Protein AF-A0ABD5WNF4-F1 (afdb_monomer_lite)

Foldseek 3Di:
DKDWPDPDDDADPPGDDDTDIDDDDDDDWDKDWDWDADPPRPDIDIDIDTDGDDDPDPPPDPDPVVVVDDPPPVVPPDPPPPVPPPPPPCVVCVVVVVVVVVVLVVLVVVLVVVPDPVSVVVNVVVVVVVVVVVVVVVD

InterPro domains:
  IPR055946 Protein of unknown function DUF7524 [PF24368] (1-133)

Sequence (139 aa):
MASIPANNHFVDADSTRQVSVEVEDGPRPVEGQLKIVTGHGAETDYVAVSIVEPEDSDDAVDVDEMLAAPVDDSSADSEGGGVELPDLSLRENAPVAALGVLALAVAAGSATLSDSVAVLVGALAVLGSVAAAGYLLLE

Secondary structure (DSSP, 8-state):
-EE-S-S-----TT-------EE---SS-EEEEEEEEEGGGTEEEEEEEEE-PPP--TT-----HHHHS---GGGS-S-----------TTTSHHHHHHHHHHHHHHHHHHHHT--HHHHHHHHHHHHHHHHHHHHHH-

Radius of gyration: 29.9 Å; chains: 1; bounding box: 66×63×51 Å

pLDDT: mean 76.36, std 14.12, range [40.34, 96.31]

Organism: NCBI:txid3034025

Structure (mmCIF, N/CA/C/O backbone):
data_AF-A0ABD5WNF4-F1
#
_entry.id   AF-A0ABD5WNF4-F1
#
loop_
_atom_site.group_PDB
_atom_site.id
_atom_site.type_symbol
_atom_site.label_atom_id
_atom_site.label_alt_id
_atom_site.label_comp_id
_atom_site.label_asym_id
_atom_site.label_entity_id
_atom_site.label_seq_id
_atom_site.pdbx_PDB_ins_code
_atom_site.Cartn_x
_atom_site.Cartn_y
_atom_site.Cartn_z
_atom_site.occupancy
_atom_site.B_iso_or_equiv
_atom_site.auth_seq_id
_atom_site.auth_comp_id
_atom_site.auth_asym_id
_atom_site.auth_atom_id
_atom_site.pdbx_PDB_model_num
ATOM 1 N N . MET A 1 1 ? -7.612 3.366 16.640 1.00 73.50 1 MET A N 1
ATOM 2 C CA . MET A 1 1 ? -8.238 3.905 15.410 1.00 73.50 1 MET A CA 1
ATOM 3 C C . MET A 1 1 ? -8.144 2.856 14.308 1.00 73.50 1 MET A C 1
ATOM 5 O O . MET A 1 1 ? -7.280 1.994 14.398 1.00 73.50 1 MET A O 1
ATOM 9 N N . ALA A 1 2 ? -9.044 2.878 13.322 1.00 84.81 2 ALA A N 1
ATOM 10 C CA . ALA A 1 2 ? -8.964 2.006 12.148 1.00 84.81 2 ALA A CA 1
ATOM 11 C C . ALA A 1 2 ? -8.850 2.862 10.881 1.00 84.81 2 ALA A C 1
ATOM 13 O O . ALA A 1 2 ? -9.515 3.897 10.780 1.00 84.81 2 ALA A O 1
ATOM 14 N N . SER A 1 3 ? -8.002 2.450 9.945 1.00 88.00 3 SER A N 1
ATOM 15 C CA . SER A 1 3 ? -7.678 3.185 8.725 1.00 88.00 3 SER A CA 1
ATOM 16 C C . SER A 1 3 ? -7.638 2.255 7.516 1.00 88.00 3 SER A C 1
ATOM 18 O O . SER A 1 3 ? -7.346 1.066 7.631 1.00 88.00 3 SER A O 1
ATOM 20 N N . ILE A 1 4 ? -7.929 2.819 6.344 1.00 88.94 4 ILE A N 1
ATOM 21 C CA . ILE A 1 4 ? -7.734 2.161 5.053 1.00 88.94 4 ILE A CA 1
ATOM 22 C C . ILE A 1 4 ? -6.829 3.075 4.219 1.00 88.94 4 ILE A C 1
ATOM 24 O O . ILE A 1 4 ? -7.191 4.240 4.022 1.00 88.94 4 ILE A O 1
ATOM 28 N N . PRO A 1 5 ? -5.689 2.580 3.698 1.00 80.81 5 PRO A N 1
ATOM 29 C CA . PRO A 1 5 ? -4.703 3.411 3.000 1.00 80.81 5 PRO A CA 1
ATOM 30 C C . PRO A 1 5 ? -5.256 4.139 1.767 1.00 80.81 5 PRO A C 1
ATOM 32 O O . PRO A 1 5 ? -4.837 5.251 1.451 1.00 80.81 5 PRO A O 1
ATOM 35 N N . ALA A 1 6 ? -6.212 3.523 1.066 1.00 81.50 6 ALA A N 1
ATOM 36 C CA . ALA A 1 6 ? -6.893 4.103 -0.083 1.00 81.50 6 ALA A CA 1
ATOM 37 C C . ALA A 1 6 ? -8.408 3.916 0.049 1.00 81.50 6 ALA A C 1
ATOM 39 O O . ALA A 1 6 ? -8.887 2.815 0.284 1.00 81.50 6 ALA A O 1
ATOM 40 N N . ASN A 1 7 ? -9.181 4.991 -0.121 1.00 82.38 7 ASN A N 1
ATOM 41 C CA . ASN A 1 7 ? -10.642 4.932 0.011 1.00 82.38 7 ASN A CA 1
ATOM 42 C C . ASN A 1 7 ? -11.347 4.477 -1.282 1.00 82.38 7 ASN A C 1
ATOM 44 O O . ASN A 1 7 ? -12.512 4.095 -1.250 1.00 82.38 7 ASN A O 1
ATOM 48 N N . ASN A 1 8 ? -10.654 4.531 -2.424 1.00 87.25 8 ASN A N 1
ATOM 49 C CA . ASN A 1 8 ? -11.205 4.170 -3.726 1.00 87.25 8 ASN A CA 1
ATOM 50 C C . ASN A 1 8 ? -10.332 3.108 -4.399 1.00 87.25 8 ASN A C 1
ATOM 52 O O . ASN A 1 8 ? -9.124 3.292 -4.567 1.00 87.25 8 ASN A O 1
ATOM 56 N N . HIS A 1 9 ? -10.969 2.015 -4.805 1.00 87.00 9 HIS A N 1
ATOM 57 C CA . HIS A 1 9 ? -10.341 0.911 -5.506 1.00 87.00 9 HIS A CA 1
ATOM 58 C C . HIS A 1 9 ? -11.076 0.656 -6.818 1.00 87.00 9 HIS A C 1
ATOM 60 O O . HIS A 1 9 ? -12.264 0.346 -6.827 1.00 87.00 9 HIS A O 1
ATOM 66 N N . PHE A 1 10 ? -10.344 0.738 -7.928 1.00 88.88 10 PHE A N 1
ATOM 67 C CA . PHE A 1 10 ? -10.811 0.198 -9.199 1.00 88.88 10 PHE A CA 1
ATOM 68 C C . PHE A 1 10 ? -10.628 -1.326 -9.204 1.00 88.88 10 PHE A C 1
ATOM 70 O O . PHE A 1 10 ? -9.586 -1.828 -8.758 1.00 88.88 10 PHE A O 1
ATOM 77 N N . VAL A 1 11 ? -11.647 -2.036 -9.682 1.00 90.69 11 VAL A N 1
ATOM 78 C CA . VAL A 1 11 ? -11.676 -3.494 -9.821 1.00 90.69 11 VAL A CA 1
ATOM 79 C C . VAL A 1 11 ? -12.207 -3.806 -11.216 1.00 90.69 11 VAL A C 1
ATOM 81 O O . VAL A 1 11 ? -13.283 -3.334 -11.584 1.00 90.69 11 VAL A O 1
ATOM 84 N N . ASP A 1 12 ? -11.433 -4.559 -11.991 1.00 91.38 12 ASP A N 1
ATOM 85 C CA . ASP A 1 12 ? -11.820 -5.017 -13.322 1.00 91.38 12 ASP A CA 1
ATOM 86 C C . ASP A 1 12 ? -12.920 -6.086 -13.265 1.00 91.38 12 ASP A C 1
ATOM 88 O O . ASP A 1 12 ? -13.163 -6.712 -12.228 1.00 91.38 12 ASP A O 1
ATOM 92 N N . ALA A 1 13 ? -13.574 -6.321 -14.405 1.00 91.94 13 ALA A N 1
ATOM 93 C CA . ALA A 1 13 ? -14.531 -7.413 -14.535 1.00 91.94 13 ALA A CA 1
ATOM 94 C C . ALA A 1 13 ? -13.875 -8.756 -14.166 1.00 91.94 13 ALA A C 1
ATOM 96 O O . ALA A 1 13 ? -12.712 -9.004 -14.492 1.00 91.94 13 ALA A O 1
ATOM 97 N N . ASP A 1 14 ? -14.628 -9.592 -13.448 1.00 93.06 14 ASP A N 1
ATOM 98 C CA . ASP A 1 14 ? -14.215 -10.932 -13.009 1.00 93.06 14 ASP A CA 1
ATOM 99 C C . ASP A 1 14 ? -12.915 -10.967 -12.180 1.00 93.06 14 ASP A C 1
ATOM 101 O O . ASP A 1 14 ? -12.270 -12.008 -12.050 1.00 93.06 14 ASP A O 1
ATOM 105 N N . SER A 1 15 ? -12.529 -9.833 -11.589 1.00 94.00 15 SER A N 1
ATOM 106 C CA . SER A 1 15 ? -11.322 -9.704 -10.774 1.00 94.00 15 SER A CA 1
ATOM 107 C C . SER A 1 15 ? -11.656 -9.551 -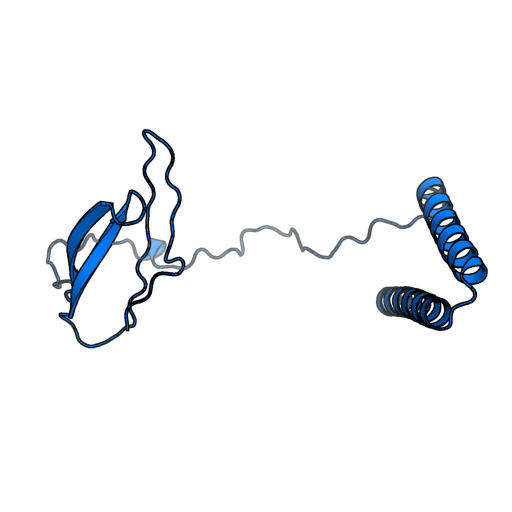9.292 1.00 94.00 15 SER A C 1
ATOM 109 O O . SER A 1 15 ? -12.698 -9.023 -8.910 1.00 94.00 15 SER A O 1
ATOM 111 N N . THR A 1 16 ? -10.746 -10.007 -8.431 1.00 93.12 16 THR A N 1
ATOM 112 C CA . THR A 1 16 ? -10.852 -9.857 -6.972 1.00 93.12 16 THR A CA 1
ATOM 113 C C . THR A 1 16 ? -9.739 -8.953 -6.471 1.00 93.12 16 THR A C 1
ATOM 115 O O . THR A 1 16 ? -8.605 -9.038 -6.942 1.00 93.12 16 THR A O 1
ATOM 118 N N . ARG A 1 17 ? -10.048 -8.100 -5.491 1.00 89.62 17 ARG A N 1
ATOM 119 C CA . ARG A 1 17 ? -9.065 -7.220 -4.863 1.00 89.62 17 ARG A CA 1
ATOM 120 C C . ARG A 1 17 ? -9.128 -7.326 -3.349 1.00 89.62 17 ARG A C 1
ATOM 122 O O . ARG A 1 17 ? -10.200 -7.229 -2.762 1.00 89.62 17 ARG A O 1
ATOM 129 N N . GLN A 1 18 ? -7.965 -7.508 -2.734 1.00 91.62 18 GLN A N 1
ATOM 130 C CA . GLN A 1 18 ? -7.824 -7.511 -1.285 1.00 91.62 18 GLN A CA 1
ATOM 131 C C . GLN A 1 18 ? -7.647 -6.074 -0.782 1.00 91.62 18 GLN A C 1
ATOM 133 O O . GLN A 1 18 ? -6.891 -5.295 -1.369 1.00 91.62 18 GLN A O 1
ATOM 138 N N . VAL A 1 19 ? -8.362 -5.726 0.287 1.00 89.81 19 VAL A N 1
ATOM 139 C CA . VAL A 1 19 ? -8.279 -4.422 0.952 1.00 89.81 19 VAL A CA 1
ATOM 140 C C . VAL A 1 19 ? -7.817 -4.659 2.382 1.00 89.81 19 VAL A C 1
ATOM 142 O O . VAL A 1 19 ? -8.505 -5.330 3.149 1.00 89.81 19 VAL A O 1
ATOM 145 N N . SER A 1 20 ? -6.650 -4.122 2.727 1.00 90.06 20 SER A N 1
ATOM 146 C CA . SER A 1 20 ? -6.114 -4.200 4.084 1.00 90.06 20 SER A CA 1
ATOM 147 C C . SER A 1 20 ? -6.711 -3.098 4.952 1.00 90.06 20 SER A C 1
ATOM 149 O O . SER A 1 20 ? -6.742 -1.932 4.552 1.00 90.06 20 SER A O 1
ATOM 151 N N . VAL A 1 21 ? -7.171 -3.477 6.143 1.00 88.69 21 VAL A N 1
ATOM 152 C CA . VAL A 1 21 ? -7.634 -2.550 7.177 1.00 88.69 21 VAL A CA 1
ATOM 153 C C . VAL A 1 21 ? -6.589 -2.536 8.278 1.00 88.69 21 VAL A C 1
ATOM 155 O O . VAL A 1 21 ? -6.290 -3.569 8.872 1.00 88.69 21 VAL A O 1
ATOM 158 N N . GLU A 1 22 ? -6.032 -1.364 8.539 1.00 89.88 22 GLU A N 1
ATOM 159 C CA . GLU A 1 22 ? -5.068 -1.161 9.611 1.00 89.88 22 GLU A CA 1
ATOM 160 C C . GLU A 1 22 ? -5.822 -0.765 10.870 1.00 89.88 22 GLU A C 1
ATOM 162 O O . GLU A 1 22 ? -6.670 0.131 10.845 1.00 89.88 22 GLU A O 1
ATOM 167 N N . VAL A 1 23 ? -5.530 -1.438 11.976 1.00 89.50 23 VAL A N 1
ATOM 168 C CA . VAL A 1 23 ? -6.193 -1.193 13.253 1.00 89.50 23 VAL A CA 1
ATOM 169 C C . VAL A 1 23 ? -5.119 -1.027 14.303 1.00 89.50 23 VAL A C 1
ATOM 171 O O . VAL A 1 23 ? -4.302 -1.918 14.495 1.00 89.50 23 VAL A O 1
ATOM 174 N N . GLU A 1 24 ? -5.127 0.117 14.978 1.00 88.94 24 GLU A N 1
ATOM 175 C CA . GLU A 1 24 ? -4.203 0.361 16.081 1.00 88.94 24 GLU A CA 1
ATOM 176 C C . GLU A 1 24 ? -4.426 -0.650 17.213 1.00 88.94 24 GLU A C 1
ATOM 178 O O . GLU A 1 24 ? -5.554 -1.108 17.464 1.00 88.94 24 GLU A O 1
ATOM 183 N N . ASP A 1 25 ? -3.341 -0.956 17.916 1.00 85.62 25 ASP A N 1
ATOM 184 C CA . ASP A 1 25 ? -3.383 -1.737 19.143 1.00 85.62 25 ASP A CA 1
ATOM 185 C C . ASP A 1 25 ? -4.195 -1.016 20.219 1.00 85.62 25 ASP A C 1
ATOM 187 O O . ASP A 1 25 ? -4.182 0.212 20.351 1.00 85.62 25 ASP A O 1
ATOM 191 N N . GLY A 1 26 ? -4.945 -1.791 20.993 1.00 86.69 26 GLY A N 1
ATOM 192 C CA . GLY A 1 26 ? -5.815 -1.259 22.028 1.00 86.69 26 GLY A CA 1
ATOM 193 C C . GLY A 1 26 ? -6.703 -2.330 22.651 1.00 86.69 26 GLY A C 1
ATOM 194 O O . GLY A 1 26 ? -6.637 -3.492 22.252 1.00 86.69 26 GLY A O 1
ATOM 195 N N . PRO A 1 27 ? -7.548 -1.945 23.623 1.00 85.69 27 PRO A N 1
ATOM 196 C CA . PRO A 1 27 ? -8.431 -2.877 24.312 1.00 85.69 27 PRO A CA 1
ATOM 197 C C . PRO A 1 27 ? -9.354 -3.600 23.325 1.00 85.69 27 PRO A C 1
ATOM 199 O O . PRO A 1 27 ? -10.010 -2.954 22.505 1.00 85.69 27 PRO A O 1
ATOM 202 N N . ARG A 1 28 ? -9.411 -4.930 23.419 1.00 88.81 28 ARG A N 1
ATOM 203 C CA . ARG A 1 28 ? -10.322 -5.796 22.658 1.00 88.81 28 ARG A CA 1
ATOM 204 C C . ARG A 1 28 ? -11.450 -6.306 23.579 1.00 88.81 28 ARG A C 1
ATOM 206 O O . ARG A 1 28 ? -11.224 -6.418 24.785 1.00 88.81 28 ARG A O 1
ATOM 213 N N . PRO A 1 29 ? -12.662 -6.594 23.062 1.00 90.50 29 PRO A N 1
ATOM 214 C CA . PRO A 1 29 ? -13.056 -6.603 21.652 1.00 90.50 29 PRO A CA 1
ATOM 215 C C . PRO A 1 29 ? -13.383 -5.213 21.088 1.00 90.50 29 PRO A C 1
ATOM 217 O O . PRO A 1 29 ? -13.777 -4.302 21.814 1.00 90.50 29 PRO A O 1
ATOM 220 N N . VAL A 1 30 ? -13.252 -5.067 19.767 1.00 91.00 30 VAL A N 1
ATOM 221 C CA . VAL A 1 30 ? -13.681 -3.873 19.023 1.00 91.00 30 VAL A CA 1
ATOM 222 C C . VAL A 1 30 ? -14.586 -4.288 17.871 1.00 91.00 30 VAL A C 1
ATOM 224 O O . VAL A 1 30 ? -14.202 -5.110 17.044 1.00 91.00 30 VAL A O 1
ATOM 227 N N . GLU A 1 31 ? -15.766 -3.677 17.797 1.00 91.31 31 GLU A N 1
ATOM 228 C CA . GLU A 1 31 ? -16.750 -3.913 16.741 1.00 91.31 31 GLU A CA 1
ATOM 229 C C . GLU A 1 31 ? -16.915 -2.675 15.855 1.00 91.31 31 GLU A C 1
ATOM 231 O O . GLU A 1 31 ? -16.807 -1.532 16.307 1.00 91.31 31 GLU A O 1
ATOM 236 N N . GLY A 1 32 ? -17.202 -2.897 14.576 1.00 90.31 32 GLY A N 1
ATOM 237 C CA . GLY A 1 32 ? -17.405 -1.840 13.597 1.00 90.31 32 GLY A CA 1
ATOM 238 C C . GLY A 1 32 ? -18.080 -2.339 12.325 1.00 90.31 32 GLY A C 1
ATOM 239 O O . GLY A 1 32 ? -18.461 -3.502 12.202 1.00 90.31 32 GLY A O 1
ATOM 240 N N . GLN A 1 33 ? -18.243 -1.434 11.362 1.00 93.19 33 GLN A N 1
ATOM 241 C CA . GLN A 1 33 ? -18.789 -1.764 10.049 1.00 93.19 33 GLN A CA 1
ATOM 242 C C . GLN A 1 33 ? -17.941 -1.140 8.945 1.00 93.19 33 GLN A C 1
ATOM 244 O O . GLN A 1 33 ? -17.601 0.044 9.003 1.00 93.19 33 GLN A O 1
ATOM 249 N N . LEU A 1 34 ? -17.649 -1.934 7.920 1.00 91.94 34 LEU A N 1
ATOM 250 C CA . LEU A 1 34 ? -17.040 -1.493 6.677 1.00 91.94 34 LEU A CA 1
ATOM 251 C C . LEU A 1 34 ? -18.140 -1.245 5.644 1.00 91.94 34 LEU A C 1
ATOM 253 O O . LEU A 1 34 ? -18.858 -2.164 5.258 1.00 91.94 34 LEU A O 1
ATOM 257 N N . LYS A 1 35 ? -18.264 0.003 5.190 1.00 93.44 35 LYS A N 1
ATOM 258 C CA . LYS A 1 35 ? -19.210 0.384 4.136 1.00 93.44 35 LYS A CA 1
ATOM 259 C C . LYS A 1 35 ? -18.552 0.253 2.766 1.00 93.44 35 LYS A C 1
ATOM 261 O O . LYS A 1 35 ? -17.536 0.899 2.516 1.00 93.44 35 LYS A O 1
ATOM 266 N N . ILE A 1 36 ? -19.183 -0.496 1.873 1.00 93.12 36 ILE A N 1
ATOM 267 C CA . ILE A 1 36 ? -18.756 -0.695 0.489 1.00 93.12 36 ILE A CA 1
ATOM 268 C C . ILE A 1 36 ? -19.737 0.041 -0.418 1.00 93.12 36 ILE A C 1
ATOM 270 O O . ILE A 1 36 ? -20.945 -0.086 -0.255 1.00 93.12 36 ILE A O 1
ATOM 274 N N . VAL A 1 37 ? -19.224 0.836 -1.358 1.00 94.12 37 VAL A N 1
ATOM 275 C CA . VAL A 1 37 ? -20.043 1.624 -2.287 1.00 94.12 37 VAL A CA 1
ATOM 276 C C . VAL A 1 37 ? -19.532 1.410 -3.707 1.00 94.12 37 VAL A C 1
ATOM 278 O O . VAL A 1 37 ? -18.347 1.614 -3.970 1.00 94.12 37 VAL A O 1
ATOM 281 N N . THR A 1 38 ? -20.417 1.038 -4.629 1.00 92.19 38 THR A N 1
ATOM 282 C CA . THR A 1 38 ? -20.093 0.805 -6.047 1.00 92.19 38 THR A CA 1
ATOM 283 C C . THR A 1 38 ? -21.016 1.635 -6.951 1.00 92.19 38 THR A C 1
ATOM 285 O O . THR A 1 38 ? -21.895 2.362 -6.479 1.00 92.19 38 THR A O 1
ATOM 288 N N . GLY A 1 39 ? -20.767 1.627 -8.267 1.00 86.31 39 GLY A N 1
ATOM 289 C CA . GLY A 1 39 ? -21.663 2.260 -9.245 1.00 86.31 39 GLY A CA 1
ATOM 290 C C . GLY A 1 39 ? -21.909 3.759 -9.019 1.00 86.31 39 GLY A C 1
ATOM 291 O O . GLY A 1 39 ? -23.020 4.228 -9.230 1.00 86.31 39 GLY A O 1
ATOM 292 N N . HIS A 1 40 ? -20.906 4.510 -8.543 1.00 82.56 40 HIS A N 1
ATOM 293 C CA . HIS A 1 40 ? -21.049 5.927 -8.155 1.00 82.56 40 HIS A CA 1
ATOM 294 C C . HIS A 1 40 ? -22.096 6.171 -7.047 1.00 82.56 40 HIS A C 1
ATOM 296 O O . HIS A 1 40 ? -22.740 7.218 -7.011 1.00 82.56 40 HIS A O 1
ATOM 302 N N . GLY A 1 41 ? -22.265 5.218 -6.127 1.00 84.62 41 GLY A N 1
ATOM 303 C CA . GLY A 1 41 ? -23.241 5.326 -5.041 1.00 84.62 41 GLY A CA 1
ATOM 304 C C . GLY A 1 41 ? -24.590 4.685 -5.336 1.00 84.62 41 GLY A C 1
ATOM 305 O O . GLY A 1 41 ? -25.481 4.777 -4.498 1.00 84.62 41 GLY A O 1
ATOM 306 N N . ALA A 1 42 ? -24.752 4.042 -6.495 1.00 88.81 42 ALA A N 1
ATOM 307 C CA . ALA A 1 42 ? -25.978 3.327 -6.837 1.00 88.81 42 ALA A CA 1
ATOM 308 C C . ALA A 1 42 ? -26.216 2.106 -5.936 1.00 88.81 42 ALA A C 1
ATOM 310 O O . ALA A 1 42 ? -27.357 1.772 -5.629 1.00 88.81 42 ALA A O 1
ATOM 311 N N . GLU A 1 43 ? -25.136 1.468 -5.497 1.00 94.19 43 GLU A N 1
ATOM 312 C CA . GLU A 1 43 ? -25.169 0.267 -4.675 1.00 94.19 43 GLU A CA 1
ATOM 313 C C . GLU A 1 43 ? -24.315 0.495 -3.429 1.00 94.19 43 GLU A C 1
ATOM 315 O O . GLU A 1 43 ? -23.249 1.120 -3.472 1.00 94.19 43 GLU A O 1
ATOM 320 N N . THR A 1 44 ? -24.814 0.039 -2.285 1.00 95.88 44 THR A N 1
ATOM 321 C CA . THR A 1 44 ? -24.120 0.145 -1.004 1.00 95.88 44 THR A CA 1
ATOM 322 C C . THR A 1 44 ? -24.371 -1.110 -0.196 1.00 95.88 44 THR A C 1
ATOM 324 O O . THR A 1 44 ? -25.516 -1.537 -0.063 1.00 95.88 44 THR A O 1
ATOM 327 N N . ASP A 1 45 ? -23.301 -1.649 0.370 1.00 96.31 45 ASP A N 1
ATOM 328 C CA . ASP A 1 45 ? -23.327 -2.809 1.248 1.00 96.31 45 ASP A CA 1
ATOM 329 C C . ASP A 1 45 ? -22.515 -2.528 2.524 1.00 96.31 45 ASP A C 1
ATOM 331 O O . ASP A 1 45 ? -21.686 -1.610 2.566 1.00 96.31 45 ASP A O 1
ATOM 335 N N . TYR A 1 46 ? -22.778 -3.290 3.582 1.00 95.31 46 TYR A N 1
ATOM 336 C CA . TYR A 1 46 ? -22.163 -3.127 4.893 1.00 95.31 46 TYR A CA 1
ATOM 337 C C . TYR A 1 46 ? -21.685 -4.474 5.418 1.00 95.31 46 TYR A C 1
ATOM 339 O O . TYR A 1 46 ? -22.465 -5.404 5.608 1.00 95.31 46 TYR A O 1
ATOM 347 N N . VAL A 1 47 ? -20.398 -4.540 5.743 1.00 94.81 47 VAL A N 1
ATOM 348 C CA . VAL A 1 47 ? -19.775 -5.718 6.343 1.00 94.81 47 VAL A CA 1
ATOM 349 C C . VAL A 1 47 ? -19.504 -5.429 7.813 1.00 94.81 47 VAL A C 1
ATOM 351 O O . VAL A 1 47 ? -18.771 -4.495 8.137 1.00 94.81 47 VAL A O 1
ATOM 354 N N . ALA A 1 48 ? -20.091 -6.217 8.712 1.00 93.94 48 ALA A N 1
ATOM 355 C CA . ALA A 1 48 ? -19.766 -6.151 10.132 1.00 93.94 48 ALA A CA 1
ATOM 356 C C . ALA A 1 48 ? -18.367 -6.732 10.379 1.00 93.94 48 ALA A C 1
ATOM 358 O O . ALA A 1 48 ? -18.034 -7.803 9.873 1.00 93.94 48 ALA A O 1
ATOM 359 N N . VAL A 1 49 ? -17.555 -6.023 11.158 1.00 91.75 49 VAL A N 1
ATOM 360 C CA . VAL A 1 49 ? -16.184 -6.415 11.501 1.00 91.75 49 VAL A CA 1
ATOM 361 C C . VAL A 1 49 ? -16.068 -6.455 13.018 1.00 91.75 49 VAL A C 1
ATOM 363 O O . VAL A 1 49 ? -16.430 -5.490 13.689 1.00 91.75 49 VAL A O 1
ATOM 366 N N . SER A 1 50 ? -15.557 -7.561 13.553 1.00 90.75 50 SER A N 1
ATOM 367 C CA . SER A 1 50 ? -15.261 -7.724 14.976 1.00 90.75 50 SER A CA 1
ATOM 368 C C . SER A 1 50 ? -13.823 -8.194 15.135 1.00 90.75 50 SER A C 1
ATOM 370 O O . SER A 1 50 ? -13.380 -9.102 14.432 1.00 90.75 50 SER A O 1
ATOM 372 N N . ILE A 1 51 ? -13.091 -7.532 16.024 1.00 90.38 51 ILE A N 1
ATOM 373 C CA . ILE A 1 51 ? -11.701 -7.835 16.351 1.00 90.38 51 ILE A CA 1
ATOM 374 C C . ILE A 1 51 ? -11.681 -8.235 17.813 1.00 90.38 51 ILE A C 1
ATOM 376 O O . ILE A 1 51 ? -11.924 -7.407 18.696 1.00 90.38 51 ILE A O 1
ATOM 380 N N . VAL A 1 52 ? -11.410 -9.510 18.047 1.00 91.06 52 VAL A N 1
ATOM 381 C CA . VAL A 1 52 ? -11.363 -10.132 19.369 1.00 91.06 52 VAL A CA 1
ATOM 382 C C . VAL A 1 52 ? -9.924 -10.497 19.712 1.00 91.06 52 VAL A C 1
ATOM 384 O O . VAL A 1 52 ? -9.094 -10.645 18.815 1.00 91.06 52 VAL A O 1
ATOM 387 N N . GLU A 1 53 ? -9.634 -10.614 21.005 1.00 83.75 53 GLU A N 1
ATOM 388 C CA . GLU A 1 53 ? -8.375 -11.215 21.446 1.00 83.75 53 GLU A CA 1
ATOM 389 C C . GLU A 1 53 ? -8.362 -12.681 20.984 1.00 83.75 53 GLU A C 1
ATOM 391 O O . GLU A 1 53 ? -9.399 -13.346 21.111 1.00 83.75 53 GLU A O 1
ATOM 396 N N . PRO A 1 54 ? -7.257 -13.188 20.412 1.00 77.00 54 PRO A N 1
ATOM 397 C CA . PRO A 1 54 ? -7.142 -14.615 20.158 1.00 77.00 54 PRO A CA 1
ATOM 398 C C . PRO A 1 54 ? -7.294 -15.356 21.488 1.00 77.00 54 PRO A C 1
ATOM 400 O O . PRO A 1 54 ? -6.647 -15.009 22.473 1.00 77.00 54 PRO A O 1
ATOM 403 N N . GLU A 1 55 ? -8.179 -16.349 21.535 1.00 74.69 55 GLU A N 1
ATOM 404 C CA . GLU A 1 55 ? -8.239 -17.219 22.706 1.00 74.69 55 GLU A CA 1
ATOM 405 C C . GLU A 1 55 ? -6.957 -18.056 22.737 1.00 74.69 55 GLU A C 1
ATOM 407 O O . GLU A 1 55 ? -6.527 -18.552 21.692 1.00 74.69 55 GLU A O 1
ATOM 412 N N . ASP A 1 56 ? -6.344 -18.205 23.915 1.00 66.38 56 ASP A N 1
ATOM 413 C CA . ASP A 1 56 ? -5.261 -19.166 24.139 1.00 66.38 56 ASP A CA 1
ATOM 414 C C . ASP A 1 56 ? -5.834 -20.575 23.920 1.00 66.38 56 ASP A C 1
ATOM 416 O O . ASP A 1 56 ? -6.355 -21.217 24.833 1.00 66.38 56 ASP A O 1
ATOM 420 N N . SER A 1 57 ? -5.849 -21.021 22.668 1.00 61.03 57 SER A N 1
ATOM 421 C CA . SER A 1 57 ? -6.419 -22.299 22.271 1.00 61.03 57 SER A CA 1
ATOM 422 C C . SER A 1 57 ? -5.406 -23.417 22.490 1.00 61.03 57 SER A C 1
ATOM 424 O O . SER A 1 5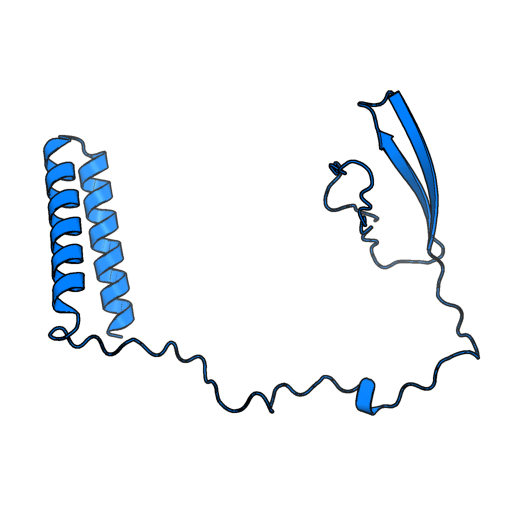7 ? -4.273 -23.319 22.023 1.00 61.03 57 SER A O 1
ATOM 426 N N . ASP A 1 58 ? -5.847 -24.522 23.097 1.00 60.97 58 ASP A N 1
ATOM 427 C CA . ASP A 1 58 ? -5.081 -25.775 23.205 1.00 60.97 58 ASP A CA 1
ATOM 428 C C . ASP A 1 58 ? -4.726 -26.390 21.826 1.00 60.97 58 ASP A C 1
ATOM 430 O O . ASP A 1 58 ? -3.891 -27.288 21.746 1.00 60.97 58 ASP A O 1
ATOM 434 N N . ASP A 1 59 ? -5.314 -25.882 20.732 1.00 65.31 59 ASP A N 1
ATOM 435 C CA . ASP A 1 59 ? -4.938 -26.148 19.332 1.00 65.31 59 ASP A CA 1
ATOM 436 C C . ASP A 1 59 ? -3.729 -25.305 18.863 1.00 65.31 59 ASP A C 1
ATOM 438 O O . ASP A 1 59 ? -3.547 -25.049 17.667 1.00 65.31 59 ASP A O 1
ATOM 442 N N . ALA A 1 60 ? -2.901 -24.833 19.796 1.00 67.25 60 ALA A N 1
ATOM 443 C CA . ALA A 1 60 ? -1.635 -24.195 19.478 1.00 67.25 60 ALA A CA 1
ATOM 444 C C . ALA A 1 60 ? -0.749 -25.194 18.718 1.00 67.25 60 ALA A C 1
ATOM 446 O O . ALA A 1 60 ? -0.380 -26.253 19.227 1.00 67.25 60 ALA A O 1
ATOM 447 N N . VAL A 1 61 ? -0.428 -24.868 17.466 1.00 76.12 61 VAL A N 1
ATOM 448 C CA . VAL A 1 61 ? 0.530 -25.647 16.681 1.00 76.12 61 VAL A CA 1
ATOM 449 C C . VAL A 1 61 ? 1.896 -25.472 17.334 1.00 76.12 61 VAL A C 1
ATOM 451 O O . VAL A 1 61 ? 2.361 -24.345 17.473 1.00 76.12 61 VAL A O 1
ATOM 454 N N . ASP A 1 62 ? 2.516 -26.580 17.736 1.00 77.12 62 ASP A N 1
ATOM 455 C CA . ASP A 1 62 ? 3.874 -26.599 18.281 1.00 77.12 62 ASP A CA 1
ATOM 456 C C . ASP A 1 62 ? 4.838 -26.113 17.181 1.00 77.12 62 ASP A C 1
ATOM 458 O O . ASP A 1 62 ? 5.083 -26.808 16.187 1.00 77.12 62 ASP A O 1
ATOM 462 N N . VAL A 1 63 ? 5.264 -24.851 17.278 1.00 80.62 63 VAL A N 1
ATOM 463 C CA . VAL A 1 63 ? 6.190 -24.231 16.327 1.00 80.62 63 VAL A CA 1
ATOM 464 C C . VAL A 1 63 ? 7.601 -24.493 16.833 1.00 80.62 63 VAL A C 1
ATOM 466 O O . VAL A 1 63 ? 7.973 -23.991 17.889 1.00 80.62 63 VAL A O 1
ATOM 469 N N . ASP A 1 64 ? 8.382 -25.245 16.056 1.00 80.81 64 ASP A N 1
ATOM 470 C CA . ASP A 1 64 ? 9.798 -25.512 16.335 1.00 80.81 64 ASP A CA 1
ATOM 471 C C . ASP A 1 64 ? 10.554 -24.197 16.591 1.00 80.81 64 ASP A C 1
ATOM 473 O O . ASP A 1 64 ? 10.443 -23.245 15.808 1.00 80.81 64 ASP A O 1
ATOM 477 N N . GLU A 1 65 ? 11.340 -24.130 17.669 1.00 77.88 65 GLU A N 1
ATOM 478 C CA . GLU A 1 65 ? 12.074 -22.924 18.058 1.00 77.88 65 GLU A CA 1
ATOM 479 C C . GLU A 1 65 ? 13.050 -22.436 16.974 1.00 77.88 65 GLU A C 1
ATOM 481 O O . GLU A 1 65 ? 13.402 -21.254 16.950 1.00 77.88 65 GLU A O 1
ATOM 486 N N . MET A 1 66 ? 13.451 -23.298 16.034 1.00 74.62 66 MET A N 1
ATOM 487 C CA . MET A 1 66 ? 14.245 -22.914 14.864 1.00 74.62 66 MET A CA 1
ATOM 488 C C . MET A 1 66 ? 13.481 -21.991 13.903 1.00 74.62 66 MET A C 1
ATOM 490 O O . MET A 1 66 ? 14.106 -21.180 13.227 1.00 74.62 66 MET A O 1
ATOM 494 N N . LEU A 1 67 ? 12.147 -22.074 13.847 1.00 77.19 67 LEU A N 1
ATOM 495 C CA . LEU A 1 67 ? 11.304 -21.182 13.037 1.00 77.19 67 LEU A CA 1
ATOM 496 C C . LEU A 1 67 ? 11.058 -19.828 13.715 1.00 77.19 67 LEU A C 1
ATOM 498 O O . LEU A 1 67 ? 10.711 -18.861 13.040 1.00 77.19 67 LEU A O 1
ATOM 502 N N . ALA A 1 68 ? 11.222 -19.757 15.038 1.00 76.69 68 ALA A N 1
ATOM 503 C CA . ALA A 1 68 ? 11.133 -18.512 15.799 1.00 76.69 68 ALA A CA 1
ATOM 504 C C . ALA A 1 68 ? 12.443 -17.705 15.761 1.00 76.69 68 ALA A C 1
ATOM 506 O O . ALA A 1 68 ? 12.439 -16.505 16.050 1.00 76.69 68 ALA A O 1
ATOM 507 N N . ALA A 1 69 ? 13.562 -18.343 15.406 1.00 78.50 69 ALA A N 1
ATOM 508 C CA . ALA A 1 69 ? 14.815 -17.650 15.160 1.00 78.50 69 ALA A CA 1
ATOM 509 C C . ALA A 1 69 ? 14.702 -16.796 13.880 1.00 78.50 69 ALA A C 1
ATOM 511 O O . ALA A 1 69 ? 14.299 -17.311 12.833 1.00 78.50 69 ALA A O 1
ATOM 512 N N . PRO A 1 70 ? 15.064 -15.499 13.928 1.00 68.00 70 PRO A N 1
ATOM 513 C CA . PRO A 1 70 ? 15.251 -14.705 12.721 1.00 68.00 70 PRO A CA 1
ATOM 514 C C . PRO A 1 70 ? 16.205 -15.443 11.782 1.00 68.00 70 PRO A C 1
ATOM 516 O O . PRO A 1 70 ? 17.216 -15.979 12.235 1.00 68.00 70 PRO A O 1
ATOM 519 N N . VAL A 1 71 ? 15.899 -15.481 10.485 1.00 72.94 71 VAL A N 1
ATOM 520 C CA . VAL A 1 71 ? 16.845 -16.017 9.503 1.00 72.94 71 VAL A CA 1
ATOM 521 C C . VAL A 1 71 ? 18.086 -15.129 9.551 1.00 72.94 71 VAL A C 1
ATOM 523 O O . VAL A 1 71 ? 18.026 -13.960 9.180 1.00 72.94 71 VAL A O 1
ATOM 526 N N . ASP A 1 72 ? 19.201 -15.659 10.050 1.00 60.66 72 ASP A N 1
ATOM 527 C CA . ASP A 1 72 ? 20.484 -14.977 9.974 1.00 60.66 72 ASP A CA 1
ATOM 528 C C . ASP A 1 72 ? 20.887 -14.880 8.494 1.00 60.66 72 ASP A C 1
ATOM 530 O O . ASP A 1 72 ? 21.447 -15.818 7.920 1.00 60.66 72 ASP A O 1
ATOM 534 N N . ASP A 1 73 ? 20.668 -13.713 7.883 1.00 58.50 73 ASP A N 1
ATOM 535 C CA . ASP A 1 73 ? 21.146 -13.330 6.540 1.00 58.50 73 ASP A CA 1
ATOM 536 C C . ASP A 1 73 ? 22.687 -13.362 6.405 1.00 58.50 73 ASP A C 1
ATOM 538 O O . ASP A 1 73 ? 23.256 -12.966 5.393 1.00 58.50 73 ASP A O 1
ATOM 542 N N . SER A 1 74 ? 23.401 -13.876 7.406 1.00 52.75 74 SER A N 1
ATOM 543 C CA . SER A 1 74 ? 24.858 -14.029 7.423 1.00 52.75 74 SER A CA 1
ATOM 544 C C . SER A 1 74 ? 25.375 -15.063 6.412 1.00 52.75 74 SER A C 1
ATOM 546 O O . SER A 1 74 ? 26.583 -15.153 6.209 1.00 52.75 74 SER A O 1
ATOM 548 N N . SER A 1 75 ? 24.479 -15.839 5.786 1.00 46.69 75 SER A N 1
ATOM 549 C CA . SER A 1 75 ? 24.796 -16.728 4.653 1.00 46.69 75 SER A CA 1
ATOM 550 C C . SER A 1 75 ? 24.475 -16.104 3.290 1.00 46.69 75 SER A C 1
ATOM 552 O O . SER A 1 75 ? 24.613 -16.775 2.268 1.00 46.69 75 SER A O 1
ATOM 554 N N . ALA A 1 76 ? 24.095 -14.821 3.239 1.00 45.62 76 ALA A N 1
ATOM 555 C CA . ALA A 1 76 ? 24.391 -14.009 2.068 1.00 45.62 76 ALA A CA 1
ATOM 556 C C . ALA A 1 76 ? 25.912 -13.806 2.050 1.00 45.62 76 ALA A C 1
ATOM 558 O O . ALA A 1 76 ? 26.444 -12.798 2.515 1.00 45.62 76 ALA A O 1
ATOM 559 N N . ASP A 1 77 ? 26.613 -14.842 1.589 1.00 41.47 77 ASP A N 1
ATOM 560 C CA . ASP A 1 77 ? 28.007 -14.789 1.203 1.00 41.47 77 ASP A CA 1
ATOM 561 C C . ASP A 1 77 ? 28.239 -13.515 0.395 1.00 41.47 77 ASP A C 1
ATOM 563 O O . ASP A 1 77 ? 27.840 -13.412 -0.758 1.00 41.47 77 ASP A O 1
ATOM 567 N N . SER A 1 78 ? 28.903 -12.554 1.031 1.00 46.00 78 SER A N 1
ATOM 568 C CA . SER A 1 78 ? 29.938 -11.731 0.417 1.00 46.00 78 SER A CA 1
ATOM 569 C C . SER A 1 78 ? 29.626 -11.157 -0.969 1.00 46.00 78 SER A C 1
ATOM 571 O O . SER A 1 78 ? 30.517 -11.063 -1.803 1.00 46.00 78 SER A O 1
ATOM 573 N N . GLU A 1 79 ? 28.417 -10.670 -1.209 1.00 44.09 79 GLU A N 1
ATOM 574 C CA . GLU A 1 79 ? 28.215 -9.595 -2.175 1.00 44.09 79 GLU A CA 1
ATOM 575 C C . GLU A 1 79 ? 28.144 -8.318 -1.359 1.00 44.09 79 GLU A C 1
ATOM 577 O O . GLU A 1 79 ? 27.091 -7.736 -1.106 1.00 44.09 79 GLU A O 1
ATOM 582 N N . GLY A 1 80 ? 29.318 -7.923 -0.859 1.00 42.59 80 GLY A N 1
ATOM 583 C CA . GLY A 1 80 ? 29.523 -6.568 -0.405 1.00 42.59 80 GLY A CA 1
ATOM 584 C C . GLY A 1 80 ? 29.081 -5.662 -1.539 1.00 42.59 80 GLY A C 1
ATOM 585 O O . GLY A 1 80 ? 29.813 -5.487 -2.507 1.00 42.59 80 GLY A O 1
ATOM 586 N N . GLY A 1 81 ? 27.890 -5.084 -1.400 1.00 40.34 81 GLY A N 1
ATOM 587 C CA . GLY A 1 81 ? 27.413 -3.950 -2.176 1.00 40.34 81 GLY A CA 1
ATOM 588 C C . GLY A 1 81 ? 28.241 -2.711 -1.850 1.00 40.34 81 GLY A C 1
ATOM 589 O O . GLY A 1 81 ? 27.703 -1.654 -1.540 1.00 40.34 81 GLY A O 1
ATOM 590 N N . GLY A 1 82 ? 29.569 -2.833 -1.889 1.00 43.19 82 GLY A N 1
ATOM 591 C CA . GLY A 1 82 ? 30.377 -1.738 -2.361 1.00 43.19 82 GLY A CA 1
ATOM 592 C C . GLY A 1 82 ? 29.863 -1.466 -3.760 1.00 43.19 82 GLY A C 1
ATOM 593 O O . GLY A 1 82 ? 29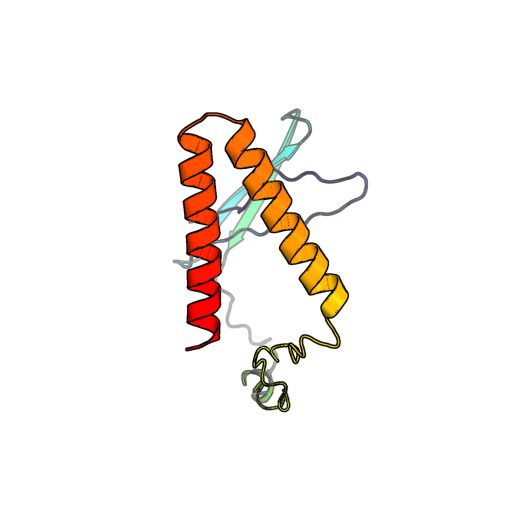.795 -2.369 -4.589 1.00 43.19 82 GLY A O 1
ATOM 594 N N . VAL A 1 83 ? 29.411 -0.241 -3.991 1.00 43.97 83 VAL A N 1
ATOM 595 C CA . VAL A 1 83 ? 29.209 0.249 -5.346 1.00 43.97 83 VAL A CA 1
ATOM 596 C C . VAL A 1 83 ? 30.547 0.035 -6.039 1.00 43.97 83 VAL A C 1
ATOM 598 O O . VAL A 1 83 ? 31.498 0.771 -5.781 1.00 43.97 83 VAL A O 1
ATOM 601 N N . GLU A 1 84 ? 30.658 -1.039 -6.818 1.00 49.16 84 GLU A N 1
ATOM 602 C CA . GLU A 1 84 ? 31.835 -1.302 -7.623 1.00 49.16 84 GLU A CA 1
ATOM 603 C C . GLU A 1 84 ? 31.815 -0.191 -8.663 1.00 49.16 84 GLU A C 1
ATOM 605 O O . GLU A 1 84 ? 31.029 -0.201 -9.613 1.00 49.16 84 GLU A O 1
ATOM 610 N N . LEU A 1 85 ? 32.556 0.880 -8.368 1.00 55.94 85 LEU A N 1
ATOM 611 C CA . LEU A 1 85 ? 32.710 1.992 -9.281 1.00 55.94 85 LEU A CA 1
ATOM 612 C C . LEU A 1 85 ? 33.260 1.366 -10.562 1.00 55.94 85 LEU A C 1
ATOM 614 O O . LEU A 1 85 ? 34.335 0.761 -10.502 1.00 55.94 85 LEU A O 1
ATOM 618 N N . PRO A 1 86 ? 32.531 1.438 -11.691 1.00 58.97 86 PRO A N 1
ATOM 619 C CA . PRO A 1 86 ? 33.022 0.862 -12.928 1.00 58.97 86 PRO A CA 1
ATOM 620 C C . PRO A 1 86 ? 34.395 1.466 -13.184 1.00 58.97 86 PRO A C 1
ATOM 622 O O . PRO A 1 86 ? 34.555 2.676 -13.031 1.00 58.97 86 PRO A O 1
ATOM 625 N N . ASP A 1 87 ? 35.383 0.639 -13.518 1.00 59.47 87 ASP A N 1
ATOM 626 C CA . ASP A 1 87 ? 36.733 1.105 -13.812 1.00 59.47 87 ASP A CA 1
ATOM 627 C C . ASP A 1 87 ? 36.639 2.160 -14.930 1.00 59.47 87 ASP A C 1
ATOM 629 O O . ASP A 1 87 ? 36.407 1.858 -16.105 1.00 59.47 87 ASP A O 1
ATOM 633 N N . LEU A 1 88 ? 36.702 3.443 -14.548 1.00 57.00 88 LEU A N 1
ATOM 634 C CA . LEU A 1 88 ? 36.530 4.591 -15.440 1.00 57.00 88 LEU A CA 1
ATOM 635 C C . LEU A 1 88 ? 37.825 4.824 -16.218 1.00 57.00 88 LEU A C 1
ATOM 637 O O . LEU A 1 88 ? 38.359 5.932 -16.295 1.00 57.00 88 LEU A O 1
ATOM 641 N N . SER A 1 89 ? 38.339 3.766 -16.832 1.00 63.69 89 SER A N 1
ATOM 642 C CA . SER A 1 89 ? 39.395 3.852 -17.815 1.00 63.69 89 SER A CA 1
ATOM 643 C C . SER A 1 89 ? 38.887 4.705 -18.984 1.00 63.69 89 SER A C 1
ATOM 645 O O . SER A 1 89 ? 38.131 4.256 -19.848 1.00 63.69 89 SER A O 1
ATOM 647 N N . LEU A 1 90 ? 39.305 5.978 -19.011 1.00 57.97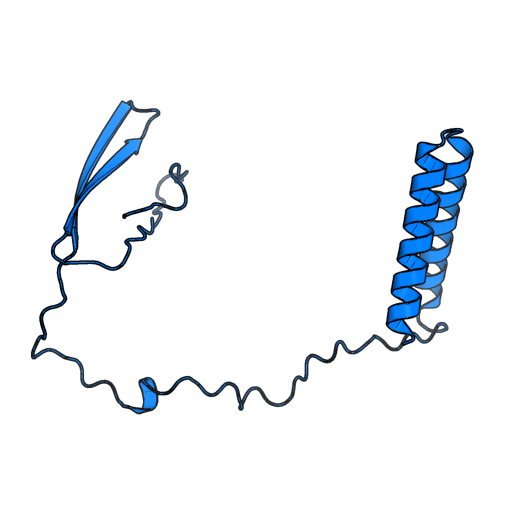 90 LEU A N 1
ATOM 648 C CA . LEU A 1 90 ? 38.954 7.007 -20.012 1.00 57.97 90 LEU A CA 1
ATOM 649 C C . LEU A 1 90 ? 39.145 6.544 -21.465 1.00 57.97 90 LEU A C 1
ATOM 651 O O . LEU A 1 90 ? 38.538 7.089 -22.385 1.00 57.97 90 LEU A O 1
ATOM 655 N N . ARG A 1 91 ? 40.002 5.541 -21.676 1.00 60.97 91 ARG A N 1
ATOM 656 C CA . ARG A 1 91 ? 40.268 4.941 -22.983 1.00 60.97 91 ARG A CA 1
ATOM 657 C C . ARG A 1 91 ? 39.140 4.025 -23.464 1.00 60.97 91 ARG A C 1
ATOM 659 O O . ARG A 1 91 ? 38.878 4.002 -24.661 1.00 60.97 91 ARG A O 1
ATOM 666 N N . GLU A 1 92 ? 38.491 3.293 -22.564 1.00 68.00 92 GLU A N 1
ATOM 667 C CA . GLU A 1 92 ? 37.452 2.309 -22.897 1.00 68.00 92 GLU A CA 1
ATOM 668 C C . GLU A 1 92 ? 36.068 2.971 -22.986 1.00 68.00 92 GLU A C 1
ATOM 670 O O . GLU A 1 92 ? 35.274 2.669 -23.873 1.00 68.00 92 GLU A O 1
ATOM 675 N N . ASN A 1 93 ? 35.844 4.006 -22.172 1.00 66.69 93 ASN A N 1
ATOM 676 C CA . ASN A 1 93 ? 34.607 4.794 -22.143 1.00 66.69 93 ASN A CA 1
ATOM 677 C C . ASN A 1 93 ? 34.654 6.064 -23.018 1.00 66.69 93 ASN A C 1
ATOM 679 O O . ASN A 1 93 ? 33.820 6.961 -22.869 1.00 66.69 93 ASN A O 1
ATOM 683 N N . ALA A 1 94 ? 35.612 6.155 -23.947 1.00 75.69 94 ALA A N 1
ATOM 684 C CA . ALA A 1 94 ? 35.822 7.332 -24.793 1.00 75.69 94 ALA A CA 1
ATOM 685 C C . ALA A 1 94 ? 34.554 7.824 -25.535 1.00 75.69 94 ALA A C 1
ATOM 687 O O . ALA A 1 94 ? 34.335 9.038 -25.572 1.00 75.69 94 ALA A O 1
ATOM 688 N N . PRO A 1 95 ? 33.673 6.951 -26.074 1.00 77.31 95 PRO A N 1
ATOM 689 C CA . PRO A 1 95 ? 32.432 7.397 -26.713 1.00 77.31 95 PRO A CA 1
ATOM 690 C C . PRO A 1 95 ? 31.445 8.033 -25.726 1.00 77.31 95 PRO A C 1
ATOM 692 O O . PRO A 1 95 ? 30.822 9.046 -26.035 1.00 77.31 95 PRO A O 1
ATOM 695 N N . VAL A 1 96 ? 31.327 7.468 -24.522 1.00 77.81 96 VAL A N 1
ATOM 696 C CA . VAL A 1 96 ? 30.422 7.960 -23.473 1.00 77.81 96 VAL A CA 1
ATOM 697 C C . VAL A 1 96 ? 30.915 9.304 -22.939 1.00 77.81 96 VAL A C 1
ATOM 699 O O . VAL A 1 96 ? 30.131 10.243 -22.808 1.00 77.81 96 VAL A O 1
ATOM 702 N N . ALA A 1 97 ? 32.227 9.442 -22.730 1.00 77.50 97 ALA A N 1
ATOM 703 C CA . ALA A 1 97 ? 32.848 10.707 -22.351 1.00 77.50 97 ALA A CA 1
ATOM 704 C C . ALA A 1 97 ? 32.641 11.793 -23.424 1.00 77.50 97 ALA A C 1
ATOM 706 O O . ALA A 1 97 ? 32.289 12.926 -23.096 1.00 77.50 97 ALA A O 1
ATOM 707 N N . ALA A 1 98 ? 32.787 11.448 -24.709 1.00 80.19 98 ALA A N 1
ATOM 708 C CA . ALA A 1 98 ? 32.537 12.376 -25.812 1.00 80.19 98 ALA A CA 1
ATOM 709 C C . ALA A 1 98 ? 31.074 12.852 -25.855 1.00 80.19 98 ALA A C 1
ATOM 711 O O . ALA A 1 98 ? 30.823 14.043 -26.048 1.00 80.19 98 ALA A O 1
ATOM 712 N N . LEU A 1 99 ? 30.112 11.952 -25.622 1.00 82.06 99 LEU A N 1
ATOM 713 C CA . LEU A 1 99 ? 28.691 12.301 -25.535 1.00 82.06 99 LEU A CA 1
ATOM 714 C C . LEU A 1 99 ? 28.382 13.180 -24.316 1.00 82.06 99 LEU A C 1
ATOM 716 O O . LEU A 1 99 ? 27.619 14.135 -24.445 1.00 82.06 99 LEU A O 1
ATOM 720 N N . GLY A 1 100 ? 29.003 12.917 -23.164 1.00 84.38 100 GLY A N 1
ATOM 721 C CA . GLY A 1 100 ? 28.865 13.756 -21.969 1.00 84.38 100 GLY A CA 1
ATOM 722 C C . GLY A 1 100 ? 29.382 15.181 -22.190 1.00 84.38 100 GLY A C 1
ATOM 723 O O . GLY A 1 100 ? 28.698 16.152 -21.864 1.00 84.38 100 GLY A O 1
ATOM 724 N N . VAL A 1 101 ? 30.549 15.322 -22.828 1.00 81.56 101 VAL A N 1
ATOM 725 C CA . VAL A 1 101 ? 31.111 16.632 -23.200 1.00 81.56 101 VAL A CA 1
ATOM 726 C C . VAL A 1 101 ? 30.220 17.349 -24.216 1.00 81.56 101 VAL A C 1
ATOM 728 O O . VAL A 1 101 ? 29.960 18.543 -24.068 1.00 81.56 101 VAL A O 1
ATOM 731 N N . LEU A 1 102 ? 29.708 16.633 -25.221 1.00 78.62 102 LEU A N 1
ATOM 732 C CA . LEU A 1 102 ? 28.776 17.189 -26.202 1.00 78.62 102 LEU A CA 1
ATOM 733 C C . LEU A 1 102 ? 27.493 17.694 -25.530 1.00 78.62 102 LEU A C 1
ATOM 735 O O . LEU A 1 102 ? 27.053 18.805 -25.814 1.00 78.62 102 LEU A O 1
ATOM 739 N N . ALA A 1 103 ? 26.915 16.913 -24.615 1.00 82.94 103 ALA A N 1
ATOM 740 C CA . ALA A 1 103 ? 25.711 17.291 -23.882 1.00 82.94 103 ALA A CA 1
ATOM 741 C C . ALA A 1 103 ? 25.929 18.563 -23.046 1.00 82.94 103 ALA A C 1
ATOM 743 O O . ALA A 1 103 ? 25.099 19.473 -23.089 1.00 82.94 103 ALA A O 1
ATOM 744 N N . LEU A 1 104 ? 27.071 18.677 -22.359 1.00 81.00 104 LEU A N 1
ATOM 745 C CA . LEU A 1 104 ? 27.444 19.887 -21.618 1.00 81.00 104 LEU A CA 1
ATOM 746 C C . LEU A 1 104 ? 27.627 21.101 -22.540 1.00 81.00 104 LEU A C 1
ATOM 748 O O . LEU A 1 104 ? 27.156 22.191 -22.214 1.00 81.00 104 LEU A O 1
ATOM 752 N N . ALA A 1 105 ? 28.255 20.925 -23.705 1.00 75.81 105 ALA A N 1
ATOM 753 C CA . ALA A 1 105 ? 28.424 21.995 -24.687 1.00 75.81 105 ALA A CA 1
ATOM 754 C C . ALA A 1 105 ? 27.078 22.478 -25.257 1.00 75.81 105 ALA A C 1
ATOM 756 O O . ALA A 1 105 ? 26.864 23.682 -25.393 1.00 75.81 105 ALA A O 1
ATOM 757 N N . VAL A 1 106 ? 26.148 21.559 -25.539 1.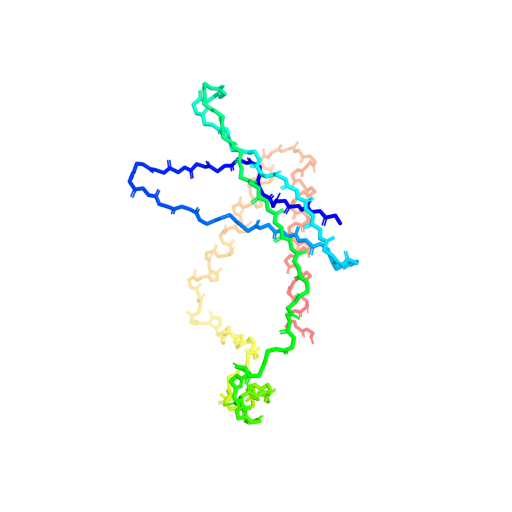00 77.00 106 VAL A N 1
ATOM 758 C CA . VAL A 1 106 ? 24.789 21.885 -26.006 1.00 77.00 106 VAL A CA 1
ATOM 759 C C . VAL A 1 106 ? 23.989 22.600 -24.919 1.00 77.00 106 VAL A C 1
ATOM 761 O O . VAL A 1 106 ? 23.317 23.590 -25.214 1.00 77.00 106 VAL A O 1
ATOM 764 N N . ALA A 1 107 ? 24.083 22.155 -23.665 1.00 72.38 107 ALA A N 1
ATOM 765 C CA . ALA A 1 107 ? 23.429 22.812 -22.537 1.00 72.38 107 ALA A CA 1
ATOM 766 C C . ALA A 1 107 ? 23.956 24.242 -22.338 1.00 72.38 107 ALA A C 1
ATOM 768 O O . ALA A 1 107 ? 23.168 25.182 -22.252 1.00 72.38 107 ALA A O 1
ATOM 769 N N . ALA A 1 108 ? 25.280 24.428 -22.355 1.00 70.00 108 ALA A N 1
ATOM 770 C CA . ALA A 1 108 ? 25.909 25.742 -22.243 1.00 70.00 108 ALA A CA 1
ATOM 771 C C . ALA A 1 108 ? 25.574 26.658 -23.435 1.00 70.00 108 ALA A C 1
ATOM 773 O O . ALA A 1 108 ? 25.267 27.831 -23.239 1.00 70.00 108 ALA A O 1
ATOM 774 N N . GLY A 1 109 ? 25.571 26.132 -24.663 1.00 66.88 109 GLY A N 1
ATOM 775 C CA . GLY A 1 109 ? 25.192 26.889 -25.860 1.00 66.88 109 GLY A CA 1
ATOM 776 C C . GLY A 1 109 ? 23.712 27.284 -25.880 1.00 66.88 109 GLY A C 1
ATOM 777 O O . GLY A 1 109 ? 23.368 28.395 -26.273 1.00 66.88 109 GLY A O 1
ATOM 778 N N . SER A 1 110 ? 22.828 26.411 -25.396 1.00 64.56 110 SER A N 1
ATOM 779 C CA . SER A 1 110 ? 21.405 26.739 -25.219 1.00 64.56 110 SER A CA 1
ATOM 780 C C . SER A 1 110 ? 21.214 27.802 -24.137 1.00 64.56 110 SER A C 1
ATOM 782 O O . SER A 1 110 ? 20.328 28.656 -24.234 1.00 64.56 110 SER A O 1
ATOM 784 N N . ALA A 1 111 ? 22.079 27.775 -23.119 1.00 63.16 111 ALA A N 1
ATOM 785 C CA . ALA A 1 111 ? 22.019 28.707 -22.015 1.00 63.16 111 ALA A CA 1
ATOM 786 C C . ALA A 1 111 ? 22.363 30.146 -22.433 1.00 63.16 111 ALA A C 1
ATOM 788 O O . ALA A 1 111 ? 21.676 31.090 -22.039 1.00 63.16 111 ALA A O 1
ATOM 789 N N . THR A 1 112 ? 23.385 30.318 -23.276 1.00 65.12 112 THR A N 1
ATOM 790 C CA . THR A 1 112 ? 23.810 31.640 -23.767 1.00 65.12 112 THR A CA 1
ATOM 791 C C . THR A 1 112 ? 22.833 32.253 -24.765 1.00 65.12 112 THR A C 1
ATOM 793 O O . THR A 1 112 ? 22.717 33.472 -24.819 1.00 65.12 112 THR A O 1
ATOM 796 N N . LEU A 1 113 ? 22.090 31.436 -25.516 1.00 64.94 113 LEU A N 1
ATOM 797 C CA . LEU A 1 113 ? 21.116 31.920 -26.499 1.00 64.94 113 LEU A CA 1
ATOM 798 C C . LEU A 1 113 ? 19.827 32.473 -25.866 1.00 64.94 113 LEU A C 1
ATOM 800 O O . LEU A 1 113 ? 19.045 33.131 -26.546 1.00 64.94 113 LEU A O 1
ATOM 804 N N . SER A 1 114 ? 19.596 32.192 -24.581 1.00 63.97 114 SER A N 1
ATOM 805 C CA . SER A 1 114 ? 18.339 32.523 -23.902 1.00 63.97 114 SER A CA 1
ATOM 806 C C . SER A 1 114 ? 18.302 33.921 -23.262 1.00 63.97 114 SER A C 1
ATOM 808 O O . SER A 1 114 ? 17.246 34.291 -22.759 1.00 63.97 114 SER A O 1
ATOM 810 N N . ASP A 1 115 ? 19.416 34.673 -23.241 1.00 62.03 115 ASP A N 1
ATOM 811 C CA . ASP A 1 115 ? 19.562 36.045 -22.690 1.00 62.03 115 ASP A CA 1
ATOM 812 C C . ASP A 1 115 ? 18.776 36.300 -21.381 1.00 62.03 115 ASP A C 1
ATOM 814 O O . ASP A 1 115 ? 18.155 37.338 -21.157 1.00 62.03 115 ASP A O 1
ATOM 818 N N . SER A 1 116 ? 18.741 35.293 -20.506 1.00 64.06 116 SER A N 1
ATOM 819 C CA . SER A 1 116 ? 17.874 35.271 -19.331 1.00 64.06 116 SER A CA 1
ATOM 820 C C . SER A 1 116 ? 18.670 34.859 -18.105 1.00 64.06 116 SER A C 1
ATOM 822 O O . SER A 1 116 ? 19.284 33.793 -18.063 1.00 64.06 116 SER A O 1
ATOM 824 N N . VAL A 1 117 ? 18.639 35.706 -17.073 1.00 65.56 117 VAL A N 1
ATOM 825 C CA . VAL A 1 117 ? 19.334 35.497 -15.789 1.00 65.56 117 VAL A CA 1
ATOM 826 C C . VAL A 1 117 ? 18.976 34.150 -15.158 1.00 65.56 117 VAL A C 1
ATOM 828 O O . VAL A 1 117 ? 19.834 33.509 -14.557 1.00 65.56 117 VAL A O 1
ATOM 831 N N . ALA A 1 118 ? 17.742 33.673 -15.346 1.00 62.22 118 ALA A N 1
ATOM 832 C CA . ALA A 1 118 ? 17.314 32.360 -14.863 1.00 62.22 118 ALA A CA 1
ATOM 833 C C . ALA A 1 118 ? 18.151 31.216 -15.461 1.00 62.22 118 ALA A C 1
ATOM 835 O O . ALA A 1 118 ? 18.442 30.228 -14.792 1.00 62.22 118 ALA A O 1
ATOM 836 N N . VAL A 1 119 ? 18.584 31.379 -16.707 1.00 66.75 119 VAL A N 1
ATOM 837 C CA . VAL A 1 119 ? 19.346 30.381 -17.450 1.00 66.75 119 VAL A CA 1
ATOM 838 C C . VAL A 1 119 ? 20.820 30.388 -17.039 1.00 66.75 119 VAL A C 1
ATOM 840 O O . VAL A 1 119 ? 21.410 29.323 -16.877 1.00 66.75 119 VAL A O 1
ATOM 843 N N . LEU A 1 120 ? 21.387 31.564 -16.749 1.00 67.31 120 LEU A N 1
ATOM 844 C CA . LEU A 1 120 ? 22.711 31.692 -16.128 1.00 67.31 120 LEU A CA 1
ATOM 845 C C . LEU A 1 120 ? 22.750 31.013 -14.747 1.00 67.31 120 LEU A C 1
ATOM 847 O O . LEU A 1 120 ? 23.667 30.247 -14.454 1.00 67.31 120 LEU A O 1
ATOM 851 N N . VAL A 1 121 ? 21.742 31.272 -13.907 1.00 70.00 121 VAL A N 1
ATOM 852 C CA . VAL A 1 121 ? 21.630 30.674 -12.567 1.00 70.00 121 VAL A CA 1
ATOM 853 C C . VAL A 1 121 ? 21.468 29.157 -12.663 1.00 70.00 121 VAL A C 1
ATOM 855 O O . VAL A 1 121 ? 22.153 28.429 -11.948 1.00 70.00 121 VAL A O 1
ATOM 858 N N . GLY A 1 122 ? 20.627 28.675 -13.582 1.00 73.00 122 GLY A N 1
ATOM 859 C CA . GLY A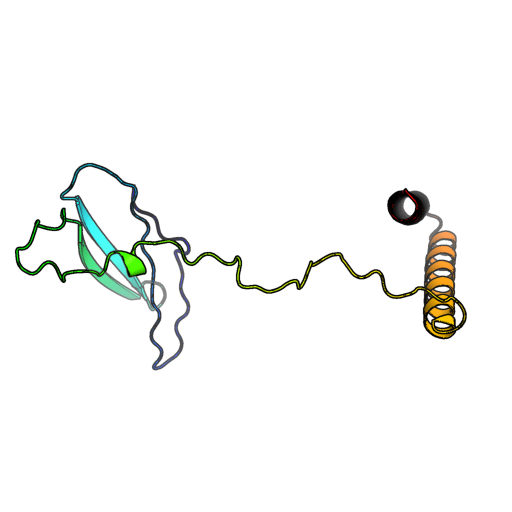 1 122 ? 20.475 27.246 -13.850 1.00 73.00 122 GLY A CA 1
ATOM 860 C C . GLY A 1 122 ? 21.781 26.591 -14.306 1.00 73.00 122 GLY A C 1
ATOM 861 O O . GLY A 1 122 ? 22.158 25.547 -13.780 1.00 73.00 122 GLY A O 1
ATOM 862 N N . ALA A 1 123 ? 22.519 27.225 -15.220 1.00 70.12 123 ALA A N 1
ATOM 863 C CA . ALA A 1 123 ? 23.805 26.718 -15.693 1.00 70.12 123 ALA A CA 1
ATOM 864 C C . ALA A 1 123 ? 24.853 26.638 -14.569 1.00 70.12 123 ALA A C 1
ATOM 866 O O . ALA A 1 123 ? 25.549 25.630 -14.452 1.00 70.12 123 ALA A O 1
ATOM 867 N N . LEU A 1 124 ? 24.941 27.659 -13.709 1.00 74.62 124 LEU A N 1
ATOM 868 C CA . LEU A 1 124 ? 25.844 27.652 -12.552 1.00 74.62 124 LEU A CA 1
ATOM 869 C C . LEU A 1 124 ? 25.455 26.599 -11.513 1.00 74.62 124 LEU A C 1
ATOM 871 O O . LEU A 1 124 ? 26.339 25.951 -10.958 1.00 74.62 124 LEU A O 1
ATOM 875 N N . ALA A 1 125 ? 24.157 26.398 -11.276 1.00 74.12 125 ALA A N 1
ATOM 876 C CA . ALA A 1 125 ? 23.674 25.352 -10.383 1.00 74.12 125 ALA A CA 1
ATOM 877 C C . ALA A 1 125 ? 24.078 23.963 -10.895 1.00 74.12 125 ALA A C 1
ATOM 879 O O . ALA A 1 125 ? 24.657 23.187 -10.142 1.00 74.12 125 ALA A O 1
ATOM 880 N N . VAL A 1 126 ? 23.866 23.681 -12.186 1.00 78.12 126 VAL A N 1
ATOM 881 C CA . VAL A 1 126 ? 24.263 22.404 -12.803 1.00 78.12 126 VAL A CA 1
ATOM 882 C C . VAL A 1 126 ? 25.777 22.199 -12.728 1.00 78.12 126 VAL A C 1
ATOM 884 O O . VAL A 1 126 ? 26.224 21.141 -12.290 1.00 78.12 126 VAL A O 1
ATOM 887 N N . LEU A 1 127 ? 26.579 23.204 -13.094 1.00 76.81 127 LEU A N 1
ATOM 888 C CA . LEU A 1 127 ? 28.043 23.122 -13.011 1.00 76.81 127 LEU A CA 1
ATOM 889 C C . LEU A 1 127 ? 28.528 22.897 -11.574 1.00 76.81 127 LEU A C 1
ATOM 891 O O . LEU A 1 127 ? 29.403 22.064 -11.348 1.00 76.81 127 LEU A O 1
ATOM 895 N N . GLY A 1 128 ? 27.941 23.602 -10.605 1.00 78.56 128 GLY A N 1
ATOM 896 C CA . GLY A 1 128 ? 28.244 23.434 -9.187 1.00 78.56 128 GLY A CA 1
ATOM 897 C C . GLY A 1 128 ? 27.900 22.035 -8.684 1.00 78.56 128 GLY A C 1
ATOM 898 O O . GLY A 1 128 ? 28.715 21.420 -8.003 1.00 78.56 128 GLY A O 1
ATOM 899 N N . SER A 1 129 ? 26.742 21.494 -9.067 1.00 73.62 129 SER A N 1
ATOM 900 C CA . SER A 1 129 ? 26.340 20.129 -8.715 1.00 73.62 129 SER A CA 1
ATOM 901 C C . SER A 1 129 ? 27.274 19.076 -9.307 1.00 73.62 129 SER A C 1
ATOM 903 O O . SER A 1 129 ? 27.657 18.152 -8.597 1.00 73.62 129 SER A O 1
ATOM 905 N N . VAL A 1 130 ? 27.688 19.223 -10.570 1.00 82.06 130 VAL A N 1
ATOM 906 C CA . VAL A 1 130 ? 28.644 18.301 -11.208 1.00 82.06 130 VAL A CA 1
ATOM 907 C C . VAL A 1 130 ? 30.011 18.370 -10.526 1.00 82.06 130 VAL A C 1
ATOM 909 O O . VAL A 1 130 ? 30.608 17.333 -10.255 1.00 82.06 130 VAL A O 1
ATOM 912 N N . ALA A 1 131 ? 30.495 19.571 -10.201 1.00 78.38 131 ALA A N 1
ATOM 913 C CA . ALA A 1 131 ? 31.762 19.747 -9.497 1.00 78.38 131 ALA A CA 1
ATOM 914 C C . ALA A 1 131 ? 31.718 19.180 -8.071 1.00 78.38 131 ALA A C 1
ATOM 916 O O . ALA A 1 131 ? 32.660 18.513 -7.656 1.00 78.38 131 ALA A O 1
ATOM 917 N N . ALA A 1 132 ? 30.622 19.398 -7.340 1.00 80.75 132 ALA A N 1
ATOM 918 C CA . ALA A 1 132 ? 30.425 18.846 -6.003 1.00 80.75 132 ALA A CA 1
ATOM 919 C C . ALA A 1 132 ? 30.342 17.315 -6.029 1.00 80.75 132 ALA A C 1
ATOM 921 O O . ALA A 1 132 ? 31.001 16.658 -5.232 1.00 80.75 132 ALA A O 1
ATOM 922 N N . ALA A 1 133 ? 29.593 16.742 -6.975 1.00 78.12 133 ALA A N 1
ATOM 923 C CA . ALA A 1 133 ? 29.534 15.296 -7.166 1.00 78.12 133 ALA A CA 1
ATOM 924 C C . ALA A 1 133 ? 30.909 14.716 -7.530 1.00 78.12 133 ALA A C 1
ATOM 926 O O . ALA A 1 133 ? 31.291 13.680 -7.000 1.00 78.12 133 ALA A O 1
ATOM 927 N N . GLY A 1 134 ? 31.672 15.404 -8.386 1.00 84.94 134 GLY A N 1
ATOM 928 C CA . GLY A 1 134 ? 33.044 15.024 -8.718 1.00 84.94 134 GLY A CA 1
ATOM 929 C C . GLY A 1 134 ? 33.995 15.110 -7.523 1.00 84.94 134 GLY A C 1
ATOM 930 O O . GLY A 1 134 ? 34.817 14.222 -7.348 1.00 84.94 134 GLY A O 1
ATOM 931 N N . TYR A 1 135 ? 33.867 16.135 -6.678 1.00 83.94 135 TYR A N 1
ATOM 932 C CA . TYR A 1 135 ? 34.660 16.270 -5.454 1.00 83.94 135 TYR A CA 1
ATOM 933 C C . TYR A 1 135 ? 34.356 15.150 -4.455 1.00 83.94 135 TYR A C 1
ATOM 935 O O . TYR A 1 135 ? 35.279 14.496 -3.993 1.00 83.94 135 TYR A O 1
ATOM 943 N N . LEU A 1 136 ? 33.074 14.873 -4.194 1.00 84.31 136 LEU A N 1
ATOM 944 C CA . LEU A 1 136 ? 32.641 13.773 -3.320 1.00 84.31 136 LEU A CA 1
ATOM 945 C C . LEU A 1 136 ? 33.029 12.384 -3.844 1.00 84.31 136 LEU A C 1
ATOM 947 O O . LEU A 1 136 ? 33.018 11.427 -3.086 1.00 84.31 136 LEU A O 1
ATOM 951 N N . LEU A 1 137 ? 33.318 12.261 -5.140 1.00 75.00 137 LEU A N 1
ATOM 952 C CA . LEU A 1 137 ? 33.829 11.032 -5.748 1.00 75.00 137 LEU A CA 1
ATOM 953 C C . LEU A 1 137 ? 35.349 10.875 -5.608 1.00 75.00 137 LEU A C 1
ATOM 955 O O . LEU A 1 137 ? 35.859 9.772 -5.789 1.00 75.00 137 LEU A O 1
ATOM 959 N N . LEU A 1 138 ? 36.071 11.973 -5.377 1.00 75.12 138 LEU A N 1
ATOM 960 C CA . LEU A 1 138 ? 37.531 12.004 -5.254 1.00 75.12 138 LEU A CA 1
ATOM 961 C C . LEU A 1 138 ? 38.008 12.038 -3.794 1.00 75.12 138 LEU A C 1
ATOM 963 O O . LEU A 1 138 ? 39.207 11.881 -3.561 1.00 75.12 138 LEU A O 1
ATOM 967 N N . GLU A 1 139 ? 37.095 12.269 -2.852 1.00 51.53 139 GLU A N 1
ATOM 968 C CA . GLU A 1 139 ? 37.309 12.248 -1.400 1.00 51.53 139 GLU A CA 1
ATOM 969 C C . GLU A 1 139 ? 36.785 10.940 -0.798 1.00 51.53 139 GLU A C 1
ATOM 971 O O . GLU A 1 139 ? 37.536 10.335 0.002 1.00 51.53 139 GLU A O 1
#